Protein AF-Q4D0W4-F1 (afdb_monomer)

Radius of gyration: 35.73 Å; Cα contacts (8 Å, |Δi|>4): 50; chains: 1; bounding box: 60×30×111 Å

Structure (mmCIF, N/CA/C/O backbone):
data_AF-Q4D0W4-F1
#
_entry.id   AF-Q4D0W4-F1
#
loop_
_atom_site.group_PDB
_atom_site.id
_atom_site.type_symbol
_atom_site.label_atom_id
_atom_site.label_alt_id
_atom_site.label_comp_id
_atom_site.label_asym_id
_atom_site.label_entity_id
_atom_site.label_seq_id
_atom_site.pdbx_PDB_ins_code
_atom_site.Cartn_x
_atom_site.Cartn_y
_atom_site.Cartn_z
_atom_site.occupancy
_atom_site.B_iso_or_equiv
_atom_site.auth_seq_id
_atom_site.auth_comp_id
_atom_site.auth_asym_id
_atom_site.auth_atom_id
_atom_site.pdbx_PDB_model_num
ATOM 1 N N . MET A 1 1 ? -5.667 -1.089 -28.365 1.00 41.81 1 MET A N 1
ATOM 2 C CA . MET A 1 1 ? -5.448 -0.729 -29.782 1.00 41.81 1 MET A CA 1
ATOM 3 C C . MET A 1 1 ? -4.032 -0.195 -29.951 1.00 41.81 1 MET A C 1
ATOM 5 O O . MET A 1 1 ? -3.751 0.928 -29.553 1.00 41.81 1 MET A O 1
ATOM 9 N N . LEU A 1 2 ? -3.116 -1.039 -30.428 1.00 43.09 2 LEU A N 1
ATOM 10 C CA . LEU A 1 2 ? -1.704 -0.699 -30.621 1.00 43.09 2 LEU A CA 1
ATOM 11 C C . LEU A 1 2 ? -1.567 0.106 -31.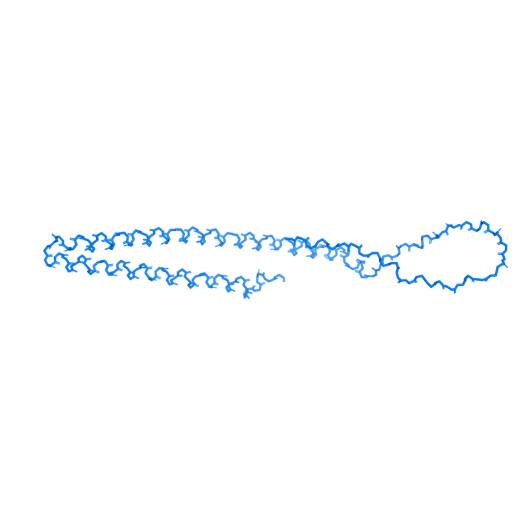921 1.00 43.09 2 LEU A C 1
ATOM 13 O O . LEU A 1 2 ? -1.764 -0.437 -33.005 1.00 43.09 2 LEU A O 1
ATOM 17 N N . ARG A 1 3 ? -1.269 1.407 -31.811 1.00 48.38 3 ARG A N 1
ATOM 18 C CA . ARG A 1 3 ? -0.973 2.281 -32.956 1.00 48.38 3 ARG A CA 1
ATOM 19 C C . ARG A 1 3 ? 0.346 1.840 -33.591 1.00 48.38 3 ARG A C 1
ATOM 21 O O . ARG A 1 3 ? 1.427 2.246 -33.175 1.00 48.38 3 ARG A O 1
ATOM 28 N N . ARG A 1 4 ? 0.230 0.951 -34.574 1.00 52.09 4 ARG A N 1
ATOM 29 C CA . ARG A 1 4 ? 1.300 0.520 -35.468 1.00 52.09 4 ARG A CA 1
ATOM 30 C C . ARG A 1 4 ? 1.628 1.717 -36.361 1.00 52.09 4 ARG A C 1
ATOM 32 O O . ARG A 1 4 ? 0.850 2.054 -37.247 1.00 52.09 4 ARG A O 1
ATOM 39 N N . TRP A 1 5 ? 2.728 2.406 -36.072 1.00 51.31 5 TRP A N 1
ATOM 40 C CA . TRP A 1 5 ? 3.260 3.446 -36.947 1.00 51.31 5 TRP A CA 1
ATOM 41 C C . TRP A 1 5 ? 3.713 2.775 -38.244 1.00 51.31 5 TRP A C 1
ATOM 43 O O . TRP A 1 5 ? 4.787 2.183 -38.318 1.00 51.31 5 TRP A O 1
ATOM 53 N N . LEU A 1 6 ? 2.820 2.793 -39.232 1.00 42.03 6 LEU A N 1
ATOM 54 C CA . LEU A 1 6 ? 3.122 2.509 -40.625 1.00 42.03 6 LEU A CA 1
ATOM 55 C C . LEU A 1 6 ? 4.267 3.430 -41.053 1.00 42.03 6 LEU A C 1
ATOM 57 O O . LEU A 1 6 ? 4.181 4.647 -40.882 1.00 42.03 6 LEU A O 1
ATOM 61 N N . LEU A 1 7 ? 5.337 2.837 -41.586 1.00 40.72 7 LEU A N 1
ATOM 62 C CA . LEU A 1 7 ? 6.363 3.565 -42.321 1.00 40.72 7 LEU A CA 1
ATOM 63 C C . LEU A 1 7 ? 5.666 4.304 -43.468 1.00 40.72 7 LEU A C 1
ATOM 65 O O . LEU A 1 7 ? 5.287 3.683 -44.457 1.00 40.72 7 LEU A O 1
ATOM 69 N N . MET A 1 8 ? 5.477 5.615 -43.333 1.00 40.69 8 MET A N 1
ATOM 70 C CA . MET A 1 8 ? 5.140 6.461 -44.472 1.00 40.69 8 MET A CA 1
ATOM 71 C C . MET A 1 8 ? 6.386 6.578 -45.359 1.00 40.69 8 MET A C 1
ATOM 73 O O . MET A 1 8 ? 7.419 7.060 -44.883 1.00 40.69 8 MET A O 1
ATOM 77 N N . PRO A 1 9 ? 6.324 6.145 -46.629 1.00 43.44 9 PRO A N 1
ATOM 78 C CA . PRO A 1 9 ? 7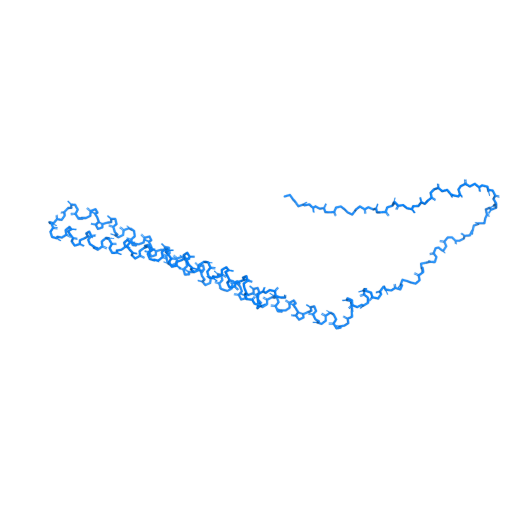.415 6.336 -47.563 1.00 43.44 9 PRO A CA 1
ATOM 79 C C . PRO A 1 9 ? 7.415 7.799 -48.012 1.00 43.44 9 PRO A C 1
ATOM 81 O O . PRO A 1 9 ? 6.541 8.232 -48.761 1.00 43.44 9 PRO A O 1
ATOM 84 N N . LEU A 1 10 ? 8.408 8.565 -47.555 1.00 45.62 10 LEU A N 1
ATOM 85 C CA . LEU A 1 10 ? 8.747 9.882 -48.098 1.00 45.62 10 LEU A CA 1
ATOM 86 C C . LEU A 1 10 ? 9.263 9.717 -49.536 1.00 45.62 10 LEU A C 1
ATOM 88 O O . LEU A 1 10 ? 10.458 9.726 -49.805 1.00 45.62 10 LEU A O 1
ATOM 92 N N . THR A 1 11 ? 8.328 9.548 -50.463 1.00 41.28 11 THR A N 1
ATOM 93 C CA . THR A 1 11 ? 8.507 9.767 -51.901 1.00 41.28 11 THR A CA 1
ATOM 94 C C . THR A 1 11 ? 7.809 11.078 -52.253 1.00 41.28 11 THR A C 1
ATOM 96 O O . THR A 1 11 ? 6.879 11.130 -53.043 1.00 41.28 11 THR A O 1
ATOM 99 N N . ALA A 1 12 ? 8.216 12.161 -51.596 1.00 44.50 12 ALA A N 1
ATOM 100 C CA . ALA A 1 12 ? 7.727 13.505 -51.875 1.00 44.50 12 ALA A CA 1
ATOM 101 C C . ALA A 1 12 ? 8.951 14.393 -52.087 1.00 44.50 12 ALA A C 1
ATOM 103 O O . ALA A 1 12 ? 9.575 14.837 -51.128 1.00 44.50 12 ALA A O 1
ATOM 104 N N . GLY A 1 13 ? 9.345 14.564 -53.348 1.00 37.50 13 GLY A N 1
ATOM 105 C CA . GLY A 1 13 ? 10.469 15.431 -53.699 1.00 37.50 13 GLY A CA 1
ATOM 106 C C . GLY A 1 13 ? 11.269 15.032 -54.935 1.00 37.50 13 GLY A C 1
ATOM 107 O O . GLY A 1 13 ? 12.392 15.501 -55.069 1.00 37.50 13 GLY A O 1
ATOM 108 N N . LEU A 1 14 ? 10.748 14.181 -55.828 1.00 36.72 14 LEU A N 1
ATOM 109 C CA . LEU A 1 14 ? 11.288 14.100 -57.187 1.00 36.72 14 LEU A CA 1
ATOM 110 C C . LEU A 1 14 ? 10.639 15.222 -58.012 1.00 36.72 14 LEU A C 1
ATOM 112 O O . LEU A 1 14 ? 9.439 15.131 -58.280 1.00 36.72 14 LEU A O 1
ATOM 116 N N . PRO A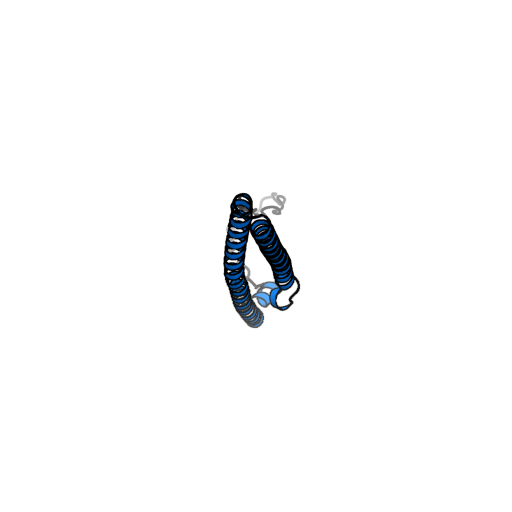 1 15 ? 11.373 16.286 -58.386 1.00 41.69 15 PRO A N 1
ATOM 117 C CA . PRO A 1 15 ? 10.849 17.295 -59.290 1.00 41.69 15 PRO A CA 1
ATOM 118 C C . PRO A 1 15 ? 10.644 16.669 -60.672 1.00 41.69 15 PRO A C 1
ATOM 120 O O . PRO A 1 15 ? 11.587 16.361 -61.401 1.00 41.69 15 PRO A O 1
ATOM 123 N N . ALA A 1 16 ? 9.376 16.476 -61.017 1.00 47.03 16 ALA A N 1
ATOM 124 C CA . ALA A 1 16 ? 8.919 16.217 -62.367 1.00 47.03 16 ALA A CA 1
ATOM 125 C C . ALA A 1 16 ? 9.017 17.513 -63.181 1.00 47.03 16 ALA A C 1
ATOM 127 O O . ALA A 1 16 ? 8.020 18.201 -63.319 1.00 47.03 16 ALA A O 1
ATOM 128 N N . THR A 1 17 ? 10.209 17.856 -63.676 1.00 38.72 17 THR A N 1
ATOM 129 C CA . THR A 1 17 ? 10.410 18.855 -64.749 1.00 38.72 17 THR A CA 1
ATOM 130 C C . THR A 1 17 ? 11.884 18.922 -65.145 1.00 38.72 17 THR A C 1
ATOM 132 O O . THR A 1 17 ? 12.577 19.857 -64.779 1.00 38.72 17 THR A O 1
ATOM 135 N N . LEU A 1 18 ? 12.366 17.923 -65.885 1.00 41.97 18 LEU A N 1
ATOM 136 C CA . LEU A 1 18 ? 13.264 18.102 -67.042 1.00 41.97 18 LEU A CA 1
ATOM 137 C C . LEU A 1 18 ? 12.979 16.956 -68.037 1.00 41.97 18 LEU A C 1
ATOM 139 O O . LEU A 1 18 ? 13.856 16.256 -68.526 1.00 41.97 18 LEU A O 1
ATOM 143 N N . LEU A 1 19 ? 11.685 16.736 -68.284 1.00 36.97 19 LEU A N 1
ATOM 144 C CA . LEU A 1 19 ? 11.164 16.036 -69.452 1.00 36.97 19 LEU A CA 1
ATOM 145 C C . LEU A 1 19 ? 11.105 17.069 -70.582 1.00 36.97 19 LEU A C 1
ATOM 147 O O . LEU A 1 19 ? 10.075 17.704 -70.754 1.00 36.97 19 LEU A O 1
ATOM 151 N N . SER A 1 20 ? 12.202 17.292 -71.306 1.00 34.44 20 SER A N 1
ATOM 152 C CA . SER A 1 20 ? 12.104 17.692 -72.713 1.00 34.44 20 SER A CA 1
ATOM 153 C C . SER A 1 20 ? 13.440 17.568 -73.437 1.00 34.44 20 SER A C 1
ATOM 155 O O . SER A 1 20 ? 14.455 18.099 -72.998 1.00 34.44 20 SER A O 1
ATOM 157 N N . SER A 1 21 ? 13.344 16.945 -74.610 1.00 37.50 21 SER A N 1
ATOM 158 C CA . SER A 1 21 ? 14.231 17.086 -75.765 1.00 37.50 21 SER A CA 1
ATOM 159 C C . SER A 1 21 ? 15.487 16.208 -75.810 1.00 37.50 21 SER A C 1
ATOM 161 O O . SER A 1 21 ? 16.593 16.608 -75.477 1.00 37.50 21 SER A O 1
ATOM 163 N N . SER A 1 22 ? 15.259 15.013 -76.367 1.00 40.16 22 SER A N 1
ATOM 164 C CA . SER A 1 22 ? 15.957 14.501 -77.555 1.00 40.16 22 SER A CA 1
ATOM 165 C C . SER A 1 22 ? 17.483 14.609 -77.565 1.00 40.16 22 SER A C 1
ATOM 167 O O . SER A 1 22 ? 18.056 15.557 -78.095 1.00 40.16 22 SER A O 1
ATOM 169 N N . GLY A 1 23 ? 18.141 13.550 -77.107 1.00 39.41 23 GLY A N 1
ATOM 170 C CA . GLY A 1 23 ? 19.566 13.352 -77.327 1.00 39.41 23 GLY A CA 1
ATOM 171 C C . GLY A 1 23 ? 19.963 11.937 -76.950 1.00 39.41 23 GLY A C 1
ATOM 172 O O . GLY A 1 23 ? 20.058 11.630 -75.772 1.00 39.41 23 GLY A O 1
ATOM 173 N N . SER A 1 24 ? 20.104 11.096 -77.975 1.00 38.50 24 SER A N 1
ATOM 174 C CA . SER A 1 24 ? 20.896 9.860 -78.020 1.00 38.50 24 SER A CA 1
ATOM 175 C C . SER A 1 24 ? 20.861 8.917 -76.805 1.00 38.50 24 SER A C 1
ATOM 177 O O . SER A 1 24 ? 21.421 9.145 -75.737 1.00 38.50 24 SER A O 1
ATOM 179 N N . ILE A 1 25 ? 20.292 7.742 -77.075 1.00 39.91 25 ILE A N 1
ATOM 180 C CA . ILE A 1 25 ? 20.365 6.502 -76.303 1.00 39.91 25 ILE A CA 1
ATOM 181 C C . ILE A 1 25 ? 21.841 6.128 -76.088 1.00 39.91 25 ILE A C 1
ATOM 183 O O . ILE A 1 25 ? 22.418 5.341 -76.833 1.00 39.91 25 ILE A O 1
ATOM 187 N N . SER A 1 26 ? 22.474 6.682 -75.061 1.00 43.44 26 SER A N 1
ATOM 188 C CA . SER A 1 26 ? 23.638 6.051 -74.463 1.00 43.44 26 SER A CA 1
ATOM 189 C C . SER A 1 26 ? 23.106 5.133 -73.380 1.00 43.44 26 SER A C 1
ATOM 191 O O . SER A 1 26 ? 22.499 5.586 -72.408 1.00 43.44 26 SER A O 1
ATOM 193 N N . ARG A 1 27 ? 23.319 3.826 -73.556 1.00 44.09 27 ARG A N 1
ATOM 194 C CA . ARG A 1 27 ? 23.268 2.811 -72.495 1.00 44.09 27 ARG A CA 1
ATOM 195 C C . ARG A 1 27 ? 24.370 3.118 -71.471 1.00 44.09 27 ARG A C 1
ATOM 197 O O . ARG A 1 27 ? 25.291 2.332 -71.265 1.00 44.09 27 ARG A O 1
ATOM 204 N N . GLY A 1 28 ? 24.291 4.292 -70.853 1.00 45.03 28 GLY A N 1
ATOM 205 C CA . GLY A 1 28 ? 25.087 4.701 -69.721 1.00 45.03 28 GLY A CA 1
ATOM 206 C C . GLY A 1 28 ? 24.632 3.850 -68.560 1.00 45.03 28 GLY A C 1
ATOM 207 O O . GLY A 1 28 ? 23.638 4.155 -67.912 1.00 45.03 28 GLY A O 1
ATOM 208 N N . SER A 1 29 ? 25.318 2.721 -68.409 1.00 50.28 29 SER A N 1
ATOM 209 C CA . SER A 1 29 ? 25.430 1.921 -67.204 1.00 50.28 29 SER A CA 1
ATOM 210 C C . SER A 1 29 ? 24.924 2.692 -65.984 1.00 50.28 29 S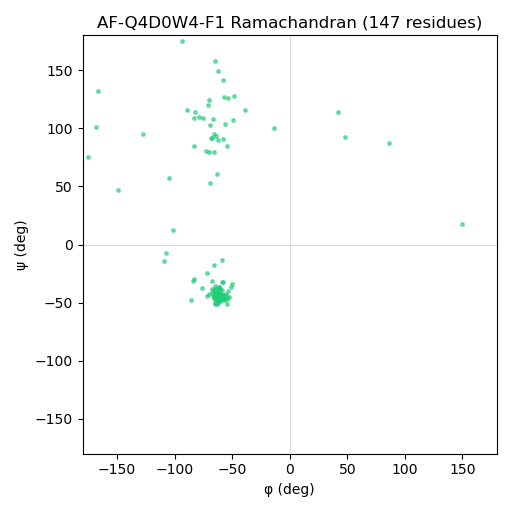ER A C 1
ATOM 212 O O . SER A 1 29 ? 25.623 3.548 -65.441 1.00 50.28 29 SER A O 1
ATOM 214 N N . CYS A 1 30 ? 23.691 2.401 -65.559 1.00 46.19 30 CYS A N 1
ATOM 215 C CA . CYS A 1 30 ? 23.149 2.835 -64.277 1.00 46.19 30 CYS A CA 1
ATOM 216 C C . CYS A 1 30 ? 23.875 2.086 -63.149 1.00 46.19 30 CYS A C 1
ATOM 218 O O . CYS A 1 30 ? 23.245 1.501 -62.271 1.00 46.19 30 CYS A O 1
ATOM 220 N N . VAL A 1 31 ? 25.209 2.119 -63.131 1.00 52.34 31 VAL A N 1
ATOM 221 C CA . VAL A 1 31 ? 25.971 2.026 -61.896 1.00 52.34 31 VAL A CA 1
ATOM 222 C C . VAL A 1 31 ? 25.692 3.350 -61.214 1.00 52.34 31 VAL A C 1
ATOM 224 O O . VAL A 1 31 ? 26.445 4.315 -61.294 1.00 52.34 31 VAL A O 1
ATOM 227 N N . ARG A 1 32 ? 24.516 3.418 -60.585 1.00 53.41 32 ARG A N 1
ATOM 228 C CA . ARG A 1 32 ? 24.260 4.346 -59.502 1.00 53.41 32 ARG A CA 1
ATOM 229 C C . ARG A 1 32 ? 25.333 3.982 -58.489 1.00 53.41 32 ARG A C 1
ATOM 231 O O . ARG A 1 32 ? 25.151 3.032 -57.733 1.00 53.41 32 ARG A O 1
ATOM 238 N N . CYS A 1 33 ? 26.490 4.640 -58.593 1.00 57.12 33 CYS A N 1
ATOM 239 C CA . CYS A 1 33 ? 27.573 4.524 -57.642 1.00 57.12 33 CYS A CA 1
ATOM 240 C C . CYS A 1 33 ? 26.899 4.712 -56.297 1.00 57.12 33 CYS A C 1
ATOM 242 O O . CYS A 1 33 ? 26.397 5.795 -55.990 1.00 57.12 33 CYS A O 1
ATOM 244 N N . VAL A 1 34 ? 26.779 3.616 -55.553 1.00 57.28 34 VAL A N 1
ATOM 245 C CA . VAL A 1 34 ? 26.433 3.661 -54.148 1.00 57.28 34 VAL A CA 1
ATOM 246 C C . VAL A 1 34 ? 27.607 4.421 -53.560 1.00 57.28 34 VAL A C 1
ATOM 248 O O . VAL A 1 34 ? 28.657 3.837 -53.306 1.00 57.28 34 VAL A O 1
ATOM 251 N N . GLY A 1 35 ? 27.487 5.752 -53.515 1.00 65.19 35 GLY A N 1
ATOM 252 C CA . GLY A 1 35 ? 28.495 6.616 -52.929 1.00 65.19 35 GLY A CA 1
ATOM 253 C C . GLY A 1 35 ? 28.813 6.007 -51.581 1.00 65.19 35 GLY A C 1
ATOM 254 O O . GLY A 1 35 ? 27.880 5.640 -50.860 1.00 65.19 35 GLY A O 1
ATOM 255 N N . SER A 1 36 ? 30.102 5.781 -51.320 1.00 72.12 36 SER A N 1
ATOM 256 C CA . SER A 1 36 ? 30.573 5.124 -50.104 1.00 72.12 36 SER A CA 1
ATOM 257 C C . SER A 1 36 ? 29.727 5.613 -48.937 1.00 72.12 36 SER A C 1
ATOM 259 O O . SER A 1 36 ? 29.694 6.820 -48.683 1.00 72.12 36 SER A O 1
ATOM 261 N N . TRP A 1 37 ? 28.972 4.714 -48.304 1.00 72.75 37 TRP A N 1
ATOM 262 C CA . TRP A 1 37 ? 28.101 5.083 -47.199 1.00 72.75 37 TRP A CA 1
ATOM 263 C C . TRP A 1 37 ? 28.997 5.585 -46.065 1.00 72.75 37 TRP A C 1
ATOM 265 O O . TRP A 1 37 ? 29.560 4.804 -45.304 1.00 72.75 37 TRP A O 1
ATOM 275 N N . GLN A 1 38 ? 29.215 6.897 -46.002 1.00 74.00 38 GLN A N 1
ATOM 276 C CA . GLN A 1 38 ? 29.942 7.518 -44.912 1.00 74.00 38 GLN A CA 1
ATOM 277 C C . GLN A 1 38 ? 28.957 7.709 -43.771 1.00 74.00 38 GLN A C 1
ATOM 279 O O . GLN A 1 38 ? 27.979 8.455 -43.867 1.00 74.00 38 GLN A O 1
ATOM 284 N N . GLN A 1 39 ? 29.206 6.990 -42.684 1.00 76.25 39 GLN A N 1
ATOM 285 C CA . GLN A 1 39 ? 28.408 7.094 -41.479 1.00 76.25 39 GLN A CA 1
ATOM 286 C C . GLN A 1 39 ? 28.409 8.547 -40.985 1.00 76.25 39 GLN A C 1
ATOM 288 O O . GLN A 1 39 ? 29.459 9.148 -40.763 1.00 76.25 39 GLN A O 1
ATOM 293 N N . SER A 1 40 ? 27.221 9.115 -40.773 1.00 79.50 40 SER A N 1
ATOM 294 C CA . SER A 1 40 ? 27.092 10.472 -40.234 1.00 79.50 40 SER A CA 1
ATOM 295 C C . SER A 1 40 ? 27.787 10.576 -38.870 1.00 79.50 40 SER A C 1
ATOM 297 O O . SER A 1 40 ? 27.648 9.678 -38.034 1.00 79.50 40 SER A O 1
ATOM 299 N N . ALA A 1 41 ? 28.454 11.700 -38.581 1.00 81.00 41 ALA A N 1
ATOM 300 C CA . ALA A 1 41 ? 29.118 11.945 -37.293 1.00 81.00 41 ALA A CA 1
ATOM 301 C C . ALA A 1 41 ? 28.201 11.683 -36.077 1.00 81.00 41 ALA A C 1
ATOM 303 O O . ALA A 1 41 ? 28.640 11.169 -35.047 1.00 81.00 41 ALA A O 1
ATOM 304 N N . LYS A 1 42 ? 26.893 11.958 -36.206 1.00 79.69 42 LYS A N 1
ATOM 305 C CA . LYS A 1 42 ? 25.888 11.673 -35.167 1.00 79.69 42 LYS A CA 1
ATOM 306 C C . LYS A 1 42 ? 25.704 10.172 -34.918 1.00 79.69 42 LYS A C 1
ATOM 308 O O . LYS A 1 42 ? 25.521 9.762 -33.773 1.00 79.69 42 LYS A O 1
ATOM 313 N N . GLN A 1 43 ? 25.728 9.358 -35.973 1.00 80.25 43 GLN A N 1
ATOM 314 C CA . GLN A 1 43 ? 25.674 7.900 -35.859 1.00 80.25 43 GLN A CA 1
ATOM 315 C C . GLN A 1 43 ? 26.997 7.367 -35.303 1.00 80.25 43 GLN A C 1
ATOM 317 O O . GLN A 1 43 ? 26.959 6.575 -34.367 1.00 80.25 43 GLN A O 1
ATOM 322 N N . SER A 1 44 ? 28.136 7.866 -35.794 1.00 79.69 44 SER A N 1
ATOM 323 C CA . SER A 1 44 ? 29.464 7.490 -35.291 1.00 79.69 44 SER A CA 1
ATOM 324 C C . SER A 1 44 ? 29.577 7.699 -33.774 1.00 79.69 44 SER A C 1
ATOM 326 O O . SER A 1 44 ? 29.959 6.781 -33.055 1.00 79.69 44 SER A O 1
ATOM 328 N N . ARG A 1 45 ? 29.104 8.839 -33.243 1.00 81.25 45 ARG A N 1
ATOM 329 C CA . ARG A 1 45 ? 29.071 9.084 -31.788 1.00 81.25 45 ARG A CA 1
ATOM 330 C C . ARG A 1 45 ? 28.153 8.135 -31.015 1.00 81.25 45 ARG A C 1
ATOM 332 O O . ARG A 1 45 ? 28.516 7.709 -29.929 1.00 81.25 45 ARG A O 1
ATOM 339 N N . ARG A 1 46 ? 26.968 7.794 -31.536 1.00 78.44 46 ARG A N 1
ATOM 340 C CA . ARG A 1 46 ? 26.028 6.872 -30.857 1.00 78.44 46 ARG A CA 1
ATOM 341 C C . ARG A 1 46 ? 26.548 5.439 -30.785 1.00 78.44 46 ARG A C 1
ATOM 343 O O . ARG A 1 46 ? 26.213 4.724 -29.847 1.00 78.44 46 ARG A O 1
ATOM 350 N N . PHE A 1 47 ? 27.333 5.041 -31.780 1.00 79.69 47 PHE A N 1
ATOM 351 C CA . PHE A 1 47 ? 27.966 3.728 -31.861 1.00 79.69 47 PHE A CA 1
ATOM 352 C C . PHE A 1 47 ? 29.441 3.764 -31.461 1.00 79.69 47 PHE A C 1
ATOM 354 O O . PHE A 1 47 ? 30.151 2.780 -31.662 1.00 79.69 47 PHE A O 1
ATOM 361 N N . SER A 1 48 ? 29.906 4.867 -30.865 1.00 86.38 48 SER A N 1
ATOM 362 C CA . SER A 1 48 ? 31.246 4.905 -30.303 1.00 86.38 48 SER A CA 1
ATOM 363 C C . SER A 1 48 ? 31.340 3.876 -29.177 1.00 86.38 48 SER A C 1
ATOM 365 O O . SER A 1 48 ? 30.362 3.569 -28.483 1.00 86.38 48 SER A O 1
ATOM 367 N N . LYS A 1 49 ? 32.541 3.329 -28.981 1.00 89.06 49 LYS A N 1
ATOM 368 C CA . LYS A 1 49 ? 32.814 2.377 -27.897 1.00 89.06 49 LYS A CA 1
ATOM 369 C C . LYS A 1 49 ? 32.400 2.953 -26.537 1.00 89.06 49 LYS A C 1
ATOM 371 O O . LYS A 1 49 ? 31.809 2.245 -25.727 1.00 89.06 49 LYS A O 1
ATOM 376 N N . GLU A 1 50 ? 32.649 4.241 -26.319 1.00 90.38 50 GLU A N 1
ATOM 377 C CA . GLU A 1 50 ? 32.280 4.965 -25.099 1.00 90.38 50 GLU A CA 1
ATOM 378 C C . GLU A 1 50 ? 30.763 5.022 -24.895 1.00 90.38 50 GLU A C 1
ATOM 380 O O . GLU A 1 50 ? 30.276 4.600 -23.845 1.00 90.38 50 GLU A O 1
ATOM 385 N N . ALA A 1 51 ? 30.006 5.441 -25.916 1.00 89.31 51 ALA A N 1
ATOM 386 C CA . ALA A 1 51 ? 28.547 5.513 -25.849 1.00 89.31 51 ALA A CA 1
ATOM 387 C C . ALA A 1 51 ? 27.916 4.132 -25.611 1.00 89.31 51 ALA A C 1
ATOM 389 O O . ALA A 1 51 ? 26.942 4.001 -24.863 1.00 89.31 51 ALA A O 1
ATOM 390 N N . MET A 1 52 ? 28.494 3.077 -26.197 1.00 90.69 52 MET A N 1
ATOM 391 C CA . MET A 1 52 ? 28.055 1.702 -25.964 1.00 90.69 52 MET A CA 1
ATOM 392 C C . MET A 1 52 ? 28.317 1.254 -24.521 1.00 90.69 52 MET A C 1
ATOM 394 O O . MET A 1 52 ? 27.439 0.653 -23.898 1.00 90.69 52 MET A O 1
ATOM 398 N N . MET A 1 53 ? 29.495 1.555 -23.966 1.00 92.75 53 MET A N 1
ATOM 399 C CA . MET A 1 53 ? 29.826 1.222 -22.577 1.00 92.75 53 MET A CA 1
ATOM 400 C C . MET A 1 53 ? 28.943 1.982 -21.585 1.00 92.75 53 MET A C 1
ATOM 402 O O . MET A 1 53 ? 28.453 1.387 -20.625 1.00 92.75 53 MET A O 1
ATOM 406 N N . GLU A 1 54 ? 28.670 3.262 -21.834 1.00 91.25 54 GLU A N 1
ATOM 407 C CA . GLU A 1 54 ? 27.725 4.051 -21.042 1.00 91.25 54 GLU A CA 1
ATOM 408 C C . GLU A 1 54 ? 26.297 3.488 -21.135 1.00 91.25 54 GLU A C 1
ATOM 410 O O . GLU A 1 54 ? 25.604 3.353 -20.126 1.00 91.25 54 GLU A O 1
ATOM 415 N N . GLY A 1 55 ? 25.857 3.086 -22.333 1.00 90.62 55 GLY A N 1
ATOM 416 C CA . GLY A 1 55 ? 24.578 2.405 -22.539 1.00 90.62 55 GLY A CA 1
ATOM 417 C C . GLY A 1 55 ? 24.459 1.108 -21.732 1.00 90.62 55 GLY A C 1
ATOM 418 O O . GLY A 1 55 ? 23.453 0.897 -21.055 1.00 90.62 55 GLY A O 1
ATOM 419 N N . ARG A 1 56 ? 25.504 0.269 -21.734 1.00 92.31 56 ARG A N 1
ATOM 420 C CA . ARG A 1 56 ? 25.550 -0.971 -20.939 1.00 92.31 56 ARG A CA 1
ATOM 421 C C . ARG A 1 56 ? 25.480 -0.692 -19.438 1.00 92.31 56 ARG A C 1
ATOM 423 O O . ARG A 1 56 ? 24.705 -1.351 -18.748 1.00 92.31 56 ARG A O 1
ATOM 430 N N . LYS A 1 57 ? 26.236 0.299 -18.948 1.00 92.06 57 LYS A N 1
ATOM 431 C CA . LYS A 1 57 ? 26.207 0.726 -17.537 1.00 92.06 57 LYS A CA 1
ATOM 432 C C . LYS A 1 57 ? 24.811 1.192 -17.123 1.00 92.06 57 LYS A C 1
ATOM 434 O O . LYS A 1 57 ? 24.285 0.705 -16.128 1.00 92.06 57 LYS A O 1
ATOM 439 N N . ARG A 1 58 ? 24.174 2.059 -17.921 1.00 89.94 58 ARG A N 1
ATOM 440 C CA . ARG A 1 58 ? 22.797 2.522 -17.671 1.00 89.94 58 ARG A CA 1
ATOM 441 C C . ARG A 1 58 ? 21.798 1.373 -17.649 1.00 89.94 58 ARG A C 1
ATOM 443 O O . ARG A 1 58 ? 20.969 1.310 -16.752 1.00 89.94 58 ARG A O 1
ATOM 450 N N . HIS A 1 59 ? 21.889 0.450 -18.600 1.00 91.88 59 HIS A N 1
ATOM 451 C CA . HIS A 1 59 ? 21.003 -0.709 -18.649 1.00 91.88 59 HIS A CA 1
ATOM 452 C C . HIS A 1 59 ? 21.177 -1.635 -17.433 1.00 91.88 59 HIS A C 1
ATOM 454 O O . HIS A 1 59 ? 20.187 -2.106 -16.878 1.00 91.88 59 HIS A O 1
ATOM 460 N N . HIS A 1 60 ? 22.416 -1.882 -16.996 1.00 94.06 60 HIS A N 1
ATOM 461 C CA . HIS A 1 60 ? 22.675 -2.665 -15.786 1.00 94.06 60 HIS A CA 1
ATOM 462 C C . HIS A 1 60 ? 22.074 -1.990 -14.549 1.00 94.06 60 HIS A C 1
ATOM 464 O O . HIS A 1 60 ? 21.283 -2.607 -13.842 1.00 94.06 60 HIS A O 1
ATOM 470 N N . TRP A 1 61 ? 22.333 -0.695 -14.380 1.00 91.38 61 TRP A N 1
ATOM 471 C CA . TRP A 1 61 ? 21.758 0.101 -13.301 1.00 91.38 61 TRP A CA 1
ATOM 472 C C . TRP A 1 61 ? 20.218 0.099 -13.326 1.00 91.38 61 TRP A C 1
ATOM 474 O O . TRP A 1 61 ? 19.573 -0.112 -12.304 1.00 91.38 61 TRP A O 1
ATOM 484 N N . GLN A 1 62 ? 19.594 0.244 -14.501 1.00 90.88 62 GLN A N 1
ATOM 485 C CA . GLN A 1 62 ? 18.134 0.168 -14.645 1.00 90.88 62 GLN A CA 1
ATOM 486 C C . GLN A 1 62 ? 17.577 -1.196 -14.220 1.00 90.88 62 GLN A C 1
ATOM 488 O O . GLN A 1 62 ? 16.511 -1.249 -13.604 1.00 90.88 62 GLN A O 1
ATOM 493 N N . LYS A 1 63 ? 18.285 -2.295 -14.517 1.00 94.00 63 LYS A N 1
ATOM 494 C CA . LYS A 1 63 ? 17.902 -3.639 -14.061 1.00 94.00 63 LYS A CA 1
ATOM 495 C C . LYS A 1 63 ? 17.967 -3.763 -12.541 1.00 94.00 63 LYS A C 1
ATOM 497 O O . LYS A 1 63 ? 17.017 -4.264 -11.946 1.00 94.00 63 LYS A O 1
ATOM 502 N N . GLU A 1 64 ? 19.039 -3.283 -11.917 1.00 92.56 64 GLU A N 1
ATOM 503 C CA . GLU A 1 64 ? 19.187 -3.293 -10.455 1.00 92.56 64 GLU A CA 1
ATOM 504 C C . GLU A 1 64 ? 18.081 -2.478 -9.777 1.00 92.56 64 GLU A C 1
ATOM 506 O O . GLU A 1 64 ? 17.410 -2.947 -8.858 1.00 92.56 64 GLU A O 1
ATOM 511 N N . VAL A 1 65 ? 17.820 -1.274 -10.286 1.00 91.06 65 VAL A N 1
ATOM 512 C CA . VAL A 1 65 ? 16.750 -0.402 -9.796 1.00 91.06 65 VAL A CA 1
ATOM 513 C C . VAL A 1 65 ? 15.376 -1.055 -9.978 1.00 91.06 65 VAL A C 1
ATOM 515 O O . VAL A 1 65 ? 14.542 -1.000 -9.072 1.00 91.06 65 VAL A O 1
ATOM 518 N N . ALA A 1 66 ? 15.118 -1.713 -11.111 1.00 91.12 66 ALA A N 1
ATOM 519 C CA . ALA A 1 66 ? 13.870 -2.439 -11.334 1.00 91.12 66 ALA A CA 1
ATOM 520 C C . ALA A 1 66 ? 13.691 -3.598 -10.340 1.00 91.12 66 ALA A C 1
ATOM 522 O O . ALA A 1 66 ? 12.608 -3.735 -9.767 1.00 91.12 66 ALA A O 1
ATOM 523 N N . ALA A 1 67 ? 14.750 -4.369 -10.075 1.00 93.94 67 ALA A N 1
ATOM 524 C CA . ALA A 1 67 ? 14.739 -5.446 -9.088 1.00 93.94 67 ALA A CA 1
ATOM 525 C C . ALA A 1 67 ? 14.462 -4.916 -7.670 1.00 93.94 67 ALA A C 1
ATOM 527 O O . ALA A 1 67 ? 13.585 -5.429 -6.975 1.00 93.94 67 ALA A O 1
ATOM 528 N N . LEU A 1 68 ? 15.112 -3.817 -7.269 1.00 92.44 68 LEU A N 1
ATOM 529 C CA . LEU A 1 68 ? 14.845 -3.159 -5.984 1.00 92.44 68 LEU A CA 1
ATOM 530 C C . LEU A 1 68 ? 13.393 -2.679 -5.878 1.00 92.44 68 LEU A C 1
ATOM 532 O O . LEU A 1 68 ? 12.750 -2.824 -4.838 1.00 92.44 68 LEU A O 1
ATOM 536 N N . ARG A 1 69 ? 12.848 -2.108 -6.957 1.00 91.25 69 ARG A N 1
ATOM 537 C CA . ARG A 1 69 ? 11.449 -1.666 -6.996 1.00 91.25 69 ARG A CA 1
ATOM 538 C C . ARG A 1 69 ? 10.485 -2.839 -6.853 1.00 91.25 69 ARG A C 1
ATOM 540 O O . ARG A 1 69 ? 9.467 -2.697 -6.175 1.00 91.25 69 ARG A O 1
ATOM 547 N N . GLN A 1 70 ? 10.783 -3.960 -7.504 1.00 93.50 70 GLN A N 1
ATOM 548 C CA . GLN A 1 70 ? 9.996 -5.181 -7.402 1.00 93.50 70 GLN A CA 1
ATOM 549 C C . GLN A 1 70 ? 10.006 -5.715 -5.966 1.00 93.50 70 GLN A C 1
ATOM 551 O O . GLN A 1 70 ? 8.930 -5.870 -5.394 1.00 93.50 70 GLN A O 1
ATOM 556 N N . HIS A 1 71 ? 11.181 -5.857 -5.351 1.00 95.12 71 HIS A N 1
ATOM 557 C CA . HIS A 1 71 ? 11.323 -6.313 -3.965 1.00 95.12 71 HIS A CA 1
ATOM 558 C C . HIS A 1 71 ? 10.505 -5.461 -2.981 1.00 95.12 71 HIS A C 1
ATOM 560 O O . HIS A 1 71 ? 9.655 -5.972 -2.255 1.00 95.12 71 HIS A O 1
ATOM 566 N N . ILE A 1 72 ? 10.655 -4.130 -3.034 1.00 92.06 72 ILE A N 1
ATOM 567 C CA . ILE A 1 72 ? 9.890 -3.194 -2.184 1.00 92.06 72 ILE A CA 1
ATOM 568 C C . ILE A 1 72 ? 8.370 -3.345 -2.391 1.00 92.06 72 ILE A C 1
ATOM 570 O O . ILE A 1 72 ? 7.564 -3.101 -1.483 1.00 92.06 72 ILE A O 1
ATOM 574 N N . ASN A 1 73 ? 7.935 -3.690 -3.605 1.00 92.12 73 ASN A N 1
ATOM 575 C CA . ASN A 1 73 ? 6.522 -3.912 -3.895 1.00 92.12 73 ASN A CA 1
ATOM 576 C C . ASN A 1 73 ? 6.014 -5.254 -3.367 1.00 92.12 73 ASN A C 1
ATOM 578 O O . ASN A 1 73 ? 4.884 -5.299 -2.878 1.00 92.12 73 ASN A O 1
ATOM 582 N N . GLU A 1 74 ? 6.824 -6.305 -3.439 1.00 94.94 74 GLU A N 1
ATOM 583 C CA . GLU A 1 74 ? 6.509 -7.630 -2.904 1.00 94.94 74 GLU A CA 1
ATOM 584 C C . GLU A 1 74 ? 6.383 -7.591 -1.378 1.00 94.94 74 GLU A C 1
ATOM 586 O O . GLU A 1 74 ? 5.338 -7.972 -0.845 1.00 94.94 74 GLU A O 1
ATOM 591 N N . GLU A 1 75 ? 7.367 -7.015 -0.681 1.00 93.19 75 GLU A N 1
ATOM 592 C CA . GLU A 1 75 ? 7.349 -6.852 0.779 1.00 93.19 75 GLU A CA 1
ATOM 593 C C . GLU A 1 75 ? 6.109 -6.091 1.253 1.00 93.19 75 GLU A C 1
ATOM 595 O O . GLU A 1 75 ? 5.384 -6.527 2.152 1.00 93.19 75 GLU A O 1
ATOM 600 N N . HIS A 1 76 ? 5.797 -4.966 0.607 1.00 90.69 76 HIS A N 1
ATOM 601 C CA . HIS A 1 76 ? 4.576 -4.240 0.928 1.00 90.69 76 HIS A CA 1
ATOM 602 C C . HIS A 1 76 ? 3.325 -5.058 0.593 1.00 90.69 76 HIS A C 1
ATOM 604 O O . HIS A 1 76 ? 2.328 -4.972 1.309 1.00 90.69 76 HIS A O 1
ATOM 610 N N . GLY A 1 77 ? 3.319 -5.810 -0.509 1.00 92.56 77 GLY A N 1
ATOM 611 C CA . GLY A 1 77 ? 2.208 -6.690 -0.868 1.00 92.56 77 GLY A CA 1
ATOM 612 C C . GLY A 1 77 ? 1.889 -7.679 0.256 1.00 92.56 77 GLY A C 1
ATOM 613 O O . GLY A 1 77 ? 0.720 -7.844 0.616 1.00 92.56 77 GLY A O 1
ATOM 614 N N . LEU A 1 78 ? 2.921 -8.258 0.872 1.00 94.56 78 LEU A N 1
ATOM 615 C CA . LEU A 1 78 ? 2.793 -9.134 2.038 1.00 94.56 78 LEU A CA 1
ATOM 616 C C . LEU A 1 78 ? 2.246 -8.385 3.260 1.00 94.56 78 LEU A C 1
ATOM 618 O O . LEU A 1 78 ? 1.234 -8.801 3.830 1.00 94.56 78 LEU A O 1
ATOM 622 N N . GLN A 1 79 ? 2.835 -7.240 3.613 1.00 91.75 79 GLN A N 1
ATOM 623 C CA . GLN A 1 79 ? 2.370 -6.416 4.738 1.00 91.75 79 GLN A CA 1
ATOM 624 C C . GLN A 1 79 ? 0.912 -5.967 4.564 1.00 91.75 79 GLN A C 1
ATOM 626 O O . GLN A 1 79 ? 0.131 -5.952 5.515 1.00 91.75 79 GLN A O 1
ATOM 631 N N . GLN A 1 80 ? 0.512 -5.626 3.338 1.00 92.12 80 GLN A N 1
ATOM 632 C CA . GLN A 1 80 ? -0.856 -5.243 3.008 1.00 92.12 80 GLN A CA 1
ATOM 633 C C . GLN A 1 80 ? -1.835 -6.401 3.224 1.00 92.12 80 GLN A C 1
ATOM 635 O O . GLN A 1 80 ? -2.916 -6.175 3.769 1.00 92.12 80 GLN A O 1
ATOM 640 N N . ARG A 1 81 ? -1.471 -7.627 2.828 1.00 93.75 81 ARG A N 1
ATOM 641 C CA . ARG A 1 81 ? -2.299 -8.822 3.059 1.00 93.75 81 ARG A CA 1
ATOM 642 C C . ARG A 1 81 ? -2.442 -9.119 4.549 1.00 93.75 81 ARG A C 1
ATOM 644 O O . ARG A 1 81 ? -3.564 -9.285 5.016 1.00 93.75 81 ARG A O 1
ATOM 651 N N . GLN A 1 82 ? -1.340 -9.101 5.299 1.00 94.00 82 GLN A N 1
ATOM 652 C CA . GLN A 1 82 ? -1.350 -9.313 6.752 1.00 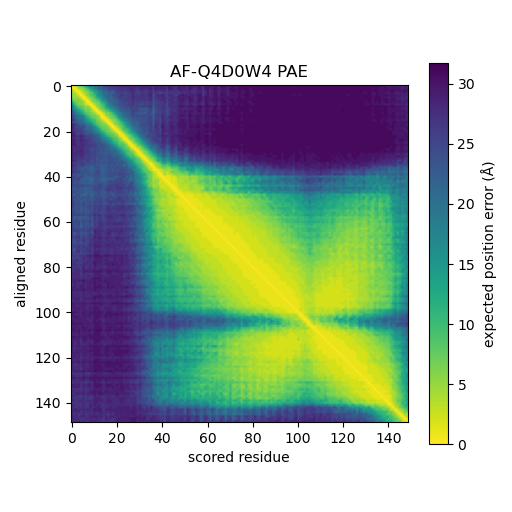94.00 82 GLN A CA 1
ATOM 653 C C . GLN A 1 82 ? -2.227 -8.275 7.468 1.00 94.00 82 GLN A C 1
ATOM 655 O O . GLN A 1 82 ? -3.087 -8.630 8.272 1.00 94.00 82 GLN A O 1
ATOM 660 N N . ARG A 1 83 ? -2.085 -6.988 7.122 1.00 92.56 83 ARG A N 1
ATOM 661 C CA . ARG A 1 83 ? -2.925 -5.917 7.683 1.00 92.56 83 ARG A CA 1
ATOM 662 C C . ARG A 1 83 ? -4.393 -6.065 7.286 1.00 92.56 83 ARG A C 1
ATOM 664 O O . ARG A 1 83 ? -5.262 -5.830 8.117 1.00 92.56 83 ARG A O 1
ATOM 671 N N . ALA A 1 84 ? -4.695 -6.467 6.051 1.00 91.94 84 ALA A N 1
ATOM 672 C CA . ALA A 1 84 ? -6.072 -6.714 5.622 1.00 91.94 84 ALA A CA 1
ATOM 673 C C . ALA A 1 84 ? -6.720 -7.873 6.400 1.00 91.94 84 ALA A C 1
ATOM 675 O O . ALA A 1 84 ? -7.858 -7.741 6.848 1.00 91.94 84 ALA A O 1
ATOM 676 N N . GLN A 1 85 ? -5.983 -8.964 6.624 1.00 94.94 85 GLN A N 1
ATOM 677 C CA . GLN A 1 85 ? -6.437 -10.085 7.451 1.00 94.94 85 GLN A CA 1
ATOM 678 C C . GLN A 1 85 ? -6.654 -9.667 8.908 1.00 94.94 85 GLN A C 1
ATOM 680 O O . GLN A 1 85 ? -7.679 -10.011 9.492 1.00 94.94 85 GLN A O 1
ATOM 685 N N . LEU A 1 86 ? -5.729 -8.893 9.487 1.00 93.75 86 LEU A N 1
ATOM 686 C CA . LEU A 1 86 ? -5.881 -8.351 10.837 1.00 93.75 86 LEU A CA 1
ATOM 687 C C . LEU A 1 86 ? -7.152 -7.503 10.951 1.00 93.75 86 LEU A C 1
ATOM 689 O O . LEU A 1 86 ? -7.946 -7.723 11.858 1.00 93.75 86 LEU A O 1
ATOM 693 N N . ARG A 1 87 ? -7.392 -6.599 9.994 1.00 94.12 87 ARG A N 1
ATOM 694 C CA . ARG A 1 87 ? -8.612 -5.778 9.957 1.00 94.12 87 ARG A CA 1
ATOM 695 C C . ARG A 1 87 ? -9.872 -6.635 9.920 1.00 94.12 87 ARG A C 1
ATOM 697 O O . ARG A 1 87 ? -10.766 -6.418 10.723 1.00 94.12 87 ARG A O 1
ATOM 704 N N . GLN A 1 88 ? -9.910 -7.646 9.054 1.00 94.75 88 GLN A N 1
ATOM 705 C CA . GLN A 1 88 ? -11.051 -8.555 8.968 1.00 94.75 88 GLN A CA 1
ATOM 706 C C . GLN A 1 88 ? -11.290 -9.314 10.283 1.00 94.75 88 GLN A C 1
ATOM 708 O O . GLN A 1 88 ? -12.438 -9.529 10.667 1.00 94.75 88 GLN A O 1
ATOM 713 N N . ARG A 1 89 ? -10.223 -9.717 10.985 1.00 95.69 89 ARG A N 1
ATOM 714 C CA . ARG A 1 89 ? -10.326 -10.351 12.309 1.00 95.69 89 ARG A CA 1
ATOM 715 C C . ARG A 1 89 ? -10.866 -9.377 13.354 1.00 95.69 89 ARG A C 1
ATOM 717 O O . ARG A 1 89 ? -11.779 -9.752 14.080 1.00 95.69 89 ARG A O 1
ATOM 724 N N . CYS A 1 90 ? -10.357 -8.144 13.394 1.00 95.56 90 CYS A N 1
ATOM 725 C CA . CYS A 1 90 ? -10.859 -7.094 14.282 1.00 95.56 90 CYS A CA 1
ATOM 726 C C . CYS A 1 90 ? -12.342 -6.802 14.028 1.00 95.56 90 CYS A C 1
ATOM 728 O O . CYS A 1 90 ? -13.109 -6.754 14.982 1.00 95.56 90 CYS A O 1
ATOM 730 N N . ASP A 1 91 ? -12.758 -6.689 12.764 1.00 96.06 91 ASP A N 1
ATOM 731 C CA . ASP A 1 91 ? -14.152 -6.416 12.385 1.00 96.06 91 ASP A CA 1
ATOM 732 C C . ASP A 1 91 ? -15.088 -7.541 12.829 1.00 96.06 91 ASP A C 1
ATOM 734 O O . ASP A 1 91 ? -16.130 -7.298 13.441 1.00 96.06 91 ASP A O 1
ATOM 738 N N . ARG A 1 92 ? -14.693 -8.793 12.570 1.00 97.06 92 ARG A N 1
ATOM 739 C CA . ARG A 1 92 ? -15.448 -9.974 13.006 1.00 97.06 92 ARG A CA 1
ATOM 740 C C . ARG A 1 92 ? -15.539 -10.052 14.528 1.00 97.06 92 ARG A C 1
ATOM 742 O O . ARG A 1 92 ? -16.625 -10.280 15.048 1.00 97.06 92 ARG A O 1
ATOM 749 N N . ALA A 1 93 ? -14.430 -9.834 15.233 1.00 97.12 93 ALA A N 1
ATOM 750 C CA . ALA A 1 93 ? -14.393 -9.865 16.692 1.00 97.12 93 ALA A CA 1
ATOM 751 C C . ALA A 1 93 ? -15.234 -8.738 17.311 1.00 97.12 93 ALA A C 1
ATOM 753 O O . ALA A 1 93 ? -16.024 -8.998 18.213 1.00 97.12 93 ALA A O 1
ATOM 754 N N . ALA A 1 94 ? -15.142 -7.512 16.790 1.00 96.88 94 ALA A N 1
ATOM 755 C CA . ALA A 1 94 ? -15.968 -6.392 17.232 1.00 96.88 94 ALA A CA 1
ATOM 756 C C . ALA A 1 94 ? -17.462 -6.672 17.009 1.00 96.88 94 ALA A C 1
ATOM 758 O O . ALA A 1 94 ? -18.267 -6.468 17.914 1.00 96.88 94 ALA A O 1
ATOM 759 N N . THR A 1 95 ? -17.826 -7.208 15.841 1.00 96.44 95 THR A N 1
ATOM 760 C CA . THR A 1 95 ? -19.215 -7.579 15.523 1.00 96.44 95 THR A CA 1
ATOM 761 C C . THR A 1 95 ? -19.733 -8.671 16.461 1.00 96.44 95 THR A C 1
ATOM 763 O O . THR A 1 95 ? -20.841 -8.560 16.982 1.00 96.44 95 THR A O 1
ATOM 766 N N . ALA A 1 96 ? -18.925 -9.701 16.729 1.00 96.25 96 ALA A N 1
ATOM 767 C CA . ALA A 1 96 ? -19.280 -10.773 17.656 1.00 96.25 96 ALA A CA 1
ATOM 768 C C . ALA A 1 96 ? -19.459 -10.259 19.094 1.00 96.25 96 ALA A C 1
ATOM 770 O O . ALA A 1 96 ? -20.407 -10.658 19.765 1.00 96.25 96 ALA A O 1
ATOM 771 N N . LEU A 1 97 ? -18.602 -9.338 19.549 1.00 96.19 97 LEU A N 1
ATOM 772 C CA . LEU A 1 97 ? -18.726 -8.696 20.860 1.00 96.19 97 LEU A CA 1
ATOM 773 C C . LEU A 1 97 ? -20.002 -7.857 20.969 1.00 96.19 97 LEU A C 1
ATOM 775 O O . LEU A 1 97 ? -20.710 -7.964 21.965 1.00 96.19 97 LEU A O 1
ATOM 779 N N . ILE A 1 98 ? -20.328 -7.069 19.941 1.00 95.19 98 ILE A N 1
ATOM 780 C CA . ILE A 1 98 ? -21.567 -6.275 19.895 1.00 95.19 98 ILE A CA 1
ATOM 781 C C . ILE A 1 98 ? -22.791 -7.193 19.946 1.00 95.19 98 ILE A C 1
ATOM 783 O O . ILE A 1 98 ? -23.709 -6.961 20.730 1.00 95.19 98 ILE A O 1
ATOM 787 N N . HIS A 1 99 ? -22.793 -8.267 19.154 1.00 94.88 99 HIS A N 1
ATOM 788 C CA . HIS A 1 99 ? -23.890 -9.227 19.170 1.00 94.88 99 HIS A CA 1
ATOM 789 C C . HIS A 1 99 ? -23.990 -9.941 20.529 1.00 94.88 99 HIS A C 1
ATOM 791 O O . HIS A 1 99 ? -25.091 -10.109 21.057 1.00 94.88 99 HIS A O 1
ATOM 797 N N . GLY A 1 100 ? -22.867 -10.356 21.117 1.00 93.25 100 GLY A N 1
ATOM 798 C CA . GLY A 1 100 ? -22.830 -11.020 22.422 1.00 93.25 100 GLY A CA 1
ATOM 799 C C . GLY A 1 100 ? -23.291 -10.118 23.568 1.00 93.25 100 GLY A C 1
ATOM 800 O O . GLY A 1 100 ? -23.993 -10.584 24.462 1.00 93.25 100 GLY A O 1
ATOM 801 N N . ALA A 1 101 ? -22.983 -8.820 23.504 1.00 94.25 101 ALA A N 1
ATOM 802 C CA . ALA A 1 101 ? -23.370 -7.834 24.511 1.00 94.25 101 ALA A CA 1
ATOM 803 C C . ALA A 1 101 ? -24.892 -7.760 24.723 1.00 94.25 101 ALA A C 1
ATOM 805 O O . ALA A 1 101 ? -25.336 -7.564 25.847 1.00 94.25 101 ALA A O 1
ATOM 806 N N . SER A 1 102 ? -25.694 -7.993 23.676 1.00 90.75 102 SER A N 1
ATOM 807 C CA . SER A 1 102 ? -27.164 -8.014 23.781 1.00 90.75 102 SER A CA 1
ATOM 808 C C . SER A 1 102 ? -27.726 -9.157 24.640 1.00 90.75 102 SER A C 1
ATOM 810 O O . SER A 1 102 ? -28.881 -9.103 25.048 1.00 90.75 102 SER A O 1
ATOM 812 N N . ARG A 1 103 ? -26.923 -10.196 24.908 1.00 92.31 103 ARG A N 1
ATOM 813 C CA . ARG A 1 103 ? -27.316 -11.400 25.661 1.00 92.31 103 ARG A CA 1
ATOM 814 C C . ARG A 1 103 ? -26.698 -11.464 27.062 1.00 92.31 103 ARG A C 1
ATOM 816 O O . ARG A 1 103 ? -27.003 -12.383 27.813 1.00 92.31 103 ARG A O 1
ATOM 823 N N . GLY A 1 104 ? -25.783 -10.549 27.382 1.00 89.56 104 GLY A N 1
ATOM 824 C CA . GLY A 1 104 ? -25.052 -10.522 28.647 1.00 89.56 104 GLY A CA 1
ATOM 825 C C . GLY A 1 104 ? -25.709 -9.634 29.704 1.00 89.56 104 GLY A C 1
ATOM 826 O O . GLY A 1 104 ? -26.665 -8.910 29.438 1.00 89.56 104 GLY A O 1
ATOM 827 N N . SER A 1 105 ? -25.152 -9.651 30.917 1.00 91.94 105 SER A N 1
ATOM 828 C CA . SER A 1 105 ? -25.490 -8.663 31.947 1.00 91.94 105 SER A CA 1
ATOM 829 C C . SER A 1 105 ? -25.049 -7.255 31.526 1.00 91.94 105 SER A C 1
ATOM 831 O O . SER A 1 105 ? -24.119 -7.107 30.734 1.00 91.94 105 SER A O 1
ATOM 833 N N . SER A 1 106 ? -25.657 -6.210 32.098 1.00 91.12 106 SER A N 1
ATOM 834 C CA . SER A 1 106 ? -25.326 -4.809 31.774 1.00 91.12 106 SER A CA 1
ATOM 835 C C . SER A 1 106 ? -23.820 -4.500 31.889 1.00 91.12 106 SER A C 1
ATOM 837 O O . SER A 1 106 ? -23.223 -3.939 30.969 1.00 91.12 106 SER A O 1
ATOM 839 N N . ALA A 1 107 ? -23.163 -4.956 32.964 1.00 91.69 107 ALA A N 1
ATOM 840 C CA . ALA A 1 107 ? -21.721 -4.769 33.155 1.00 91.69 107 ALA A CA 1
ATOM 841 C C . ALA A 1 107 ? -20.877 -5.512 32.099 1.00 91.69 107 ALA A C 1
ATOM 843 O O . ALA A 1 107 ? -19.920 -4.960 31.554 1.00 91.69 107 ALA A O 1
ATOM 844 N N . SER A 1 108 ? -21.250 -6.753 31.766 1.00 93.31 108 SER A N 1
ATOM 845 C CA . SER A 1 108 ? -20.582 -7.534 30.718 1.00 93.31 108 SER A CA 1
ATOM 846 C C . SER A 1 108 ? -20.757 -6.890 29.336 1.00 93.31 108 SER A C 1
ATOM 848 O O . SER A 1 108 ? -19.792 -6.774 28.578 1.00 93.31 108 SER A O 1
ATOM 850 N N . ALA A 1 109 ? -21.960 -6.393 29.040 1.00 94.56 109 ALA A N 1
ATOM 851 C CA . ALA A 1 109 ? -22.285 -5.703 27.799 1.00 94.56 109 ALA A CA 1
ATOM 852 C C . ALA A 1 109 ? -21.467 -4.414 27.628 1.00 94.56 109 ALA A C 1
ATOM 854 O O . ALA A 1 109 ? -20.909 -4.178 26.555 1.00 94.56 109 ALA A O 1
ATOM 855 N N . ALA A 1 110 ? -21.335 -3.608 28.686 1.00 95.25 110 ALA A N 1
ATOM 856 C CA . ALA A 1 110 ? -20.526 -2.391 28.666 1.00 95.25 110 ALA A CA 1
ATOM 857 C C . ALA A 1 110 ? -19.052 -2.685 28.334 1.00 95.25 110 ALA A C 1
ATOM 859 O O . ALA A 1 110 ? -18.476 -2.034 27.457 1.00 95.25 110 ALA A O 1
ATOM 860 N N . ASN A 1 111 ? -18.471 -3.712 28.965 1.00 95.75 111 ASN A N 1
ATOM 861 C CA . ASN A 1 111 ? -17.103 -4.151 28.686 1.00 95.75 111 ASN A CA 1
ATOM 862 C C . ASN A 1 111 ? -16.948 -4.638 27.239 1.00 95.75 111 ASN A C 1
ATOM 864 O O . ASN A 1 111 ? -16.036 -4.203 26.537 1.00 95.75 111 ASN A O 1
ATOM 868 N N . ALA A 1 112 ? -17.871 -5.474 26.755 1.00 95.38 112 ALA A N 1
ATOM 869 C CA . ALA A 1 112 ? -17.853 -5.974 25.381 1.00 95.38 112 ALA A CA 1
ATOM 870 C C . ALA A 1 112 ? -17.929 -4.837 24.346 1.00 95.38 112 ALA A C 1
ATOM 872 O O . ALA A 1 112 ? -17.174 -4.835 23.371 1.00 95.38 112 ALA A O 1
ATOM 873 N N . LEU A 1 113 ? -18.783 -3.834 24.572 1.00 96.56 113 LEU A N 1
ATOM 874 C CA . LEU A 1 113 ? -18.892 -2.658 23.705 1.00 96.56 113 LEU A CA 1
ATOM 875 C C . LEU A 1 113 ? -17.636 -1.779 23.753 1.00 96.56 113 LEU A C 1
ATOM 877 O O . LEU A 1 113 ? -17.210 -1.271 22.713 1.00 96.56 113 LEU A O 1
ATOM 881 N N . ALA A 1 114 ? -17.013 -1.609 24.922 1.00 96.75 114 ALA A N 1
ATOM 882 C CA . ALA A 1 114 ? -15.747 -0.888 25.045 1.00 96.75 114 ALA A CA 1
ATOM 883 C C . ALA A 1 114 ? -14.626 -1.585 24.253 1.00 96.75 114 ALA A C 1
ATOM 885 O O . ALA A 1 114 ? -13.926 -0.939 23.467 1.00 96.75 114 ALA A O 1
ATOM 886 N N . THR A 1 115 ? -14.511 -2.910 24.372 1.00 96.94 115 THR A N 1
ATOM 887 C CA . THR A 1 115 ? -13.550 -3.705 23.597 1.00 96.94 115 THR A CA 1
ATOM 888 C C . THR A 1 115 ? -13.849 -3.656 22.097 1.00 96.94 115 THR A C 1
ATOM 890 O O . THR A 1 115 ? -12.931 -3.468 21.298 1.00 96.94 115 THR A O 1
ATOM 893 N N . ALA A 1 116 ? -15.119 -3.750 21.688 1.00 96.88 116 ALA A N 1
ATOM 894 C CA . ALA A 1 116 ? -15.510 -3.647 20.282 1.00 96.88 116 ALA A CA 1
ATOM 895 C C . ALA A 1 116 ? -15.103 -2.296 19.674 1.00 96.88 116 ALA A C 1
ATOM 897 O O . ALA A 1 116 ? -14.509 -2.256 18.596 1.00 96.88 116 ALA A O 1
ATOM 898 N N . ARG A 1 117 ? -15.340 -1.189 20.390 1.00 97.00 117 ARG A N 1
ATOM 899 C CA . ARG A 1 117 ? -14.886 0.149 19.975 1.00 97.00 117 ARG A CA 1
ATOM 900 C C . ARG A 1 117 ? -13.369 0.211 19.831 1.00 97.00 117 ARG A C 1
ATOM 902 O O . ARG A 1 117 ? -12.880 0.742 18.839 1.00 97.00 117 ARG A O 1
ATOM 909 N N . HIS A 1 118 ? -12.621 -0.354 20.780 1.00 97.50 118 HIS A N 1
ATOM 910 C CA . HIS A 1 118 ? -11.161 -0.390 20.702 1.00 97.50 118 HIS A CA 1
ATOM 911 C C . HIS A 1 118 ? -10.668 -1.128 19.446 1.00 97.50 118 HIS A C 1
ATOM 913 O O . HIS A 1 118 ? -9.818 -0.611 18.720 1.00 97.50 118 HIS A O 1
ATOM 919 N N . LEU A 1 119 ? -11.247 -2.293 19.138 1.00 96.88 119 LEU A N 1
ATOM 920 C CA . LEU A 1 119 ? -10.912 -3.062 17.935 1.00 96.88 119 LEU A CA 1
ATOM 921 C C . LEU A 1 119 ? -11.200 -2.287 16.643 1.00 96.88 119 LEU A C 1
ATOM 923 O O . LEU A 1 119 ? -10.375 -2.303 15.727 1.00 96.88 119 LEU A O 1
ATOM 927 N N . LEU A 1 120 ? -12.329 -1.578 16.576 1.00 95.56 120 LEU A N 1
ATOM 928 C CA . LEU A 1 120 ? -12.664 -0.722 15.435 1.00 95.56 120 LEU A CA 1
ATOM 929 C C . LEU A 1 120 ? -11.671 0.443 15.297 1.00 95.56 120 LEU A C 1
ATOM 931 O O . LEU A 1 120 ? -11.177 0.705 14.202 1.00 95.56 120 LEU A O 1
ATOM 935 N N . THR A 1 121 ? -11.276 1.082 16.400 1.00 95.81 121 THR A N 1
ATOM 936 C CA . THR A 1 121 ? -10.246 2.135 16.390 1.00 95.81 121 THR A CA 1
ATOM 937 C C . THR A 1 121 ? -8.900 1.618 15.872 1.00 95.81 121 THR A C 1
ATOM 939 O O . THR A 1 121 ? -8.261 2.271 15.041 1.00 95.81 121 THR A O 1
ATOM 942 N N . LEU A 1 122 ? -8.471 0.423 16.294 1.00 93.69 122 LEU A N 1
ATOM 943 C CA . LEU A 1 122 ? -7.262 -0.221 15.764 1.00 93.69 122 LEU A CA 1
ATOM 944 C C . LEU A 1 122 ? -7.385 -0.504 14.256 1.00 93.69 122 LEU A C 1
ATOM 946 O O . LEU A 1 122 ? -6.451 -0.262 13.481 1.00 93.69 122 LEU A O 1
ATOM 950 N N . GLN A 1 123 ? -8.548 -0.976 13.807 1.00 93.81 123 GLN A N 1
ATOM 951 C CA . GLN A 1 123 ? -8.835 -1.225 12.394 1.00 93.81 123 GLN A CA 1
ATOM 952 C C . GLN A 1 123 ? -8.784 0.073 11.561 1.00 93.81 123 GLN A C 1
ATOM 954 O O . GLN A 1 123 ? -8.241 0.091 10.449 1.00 93.81 123 GLN A O 1
ATOM 959 N N . GLU A 1 124 ? -9.254 1.193 12.101 1.00 93.75 124 GLU A N 1
ATOM 960 C CA . GLU A 1 124 ? -9.132 2.494 11.449 1.00 93.75 124 GLU A CA 1
ATOM 961 C C . GLU A 1 124 ? -7.696 3.025 11.417 1.00 93.75 124 GLU A C 1
ATOM 963 O O . GLU A 1 124 ? -7.254 3.544 10.383 1.00 93.75 124 GLU A O 1
ATOM 968 N N . ALA A 1 125 ? -6.955 2.883 12.517 1.00 92.50 125 ALA A N 1
ATOM 969 C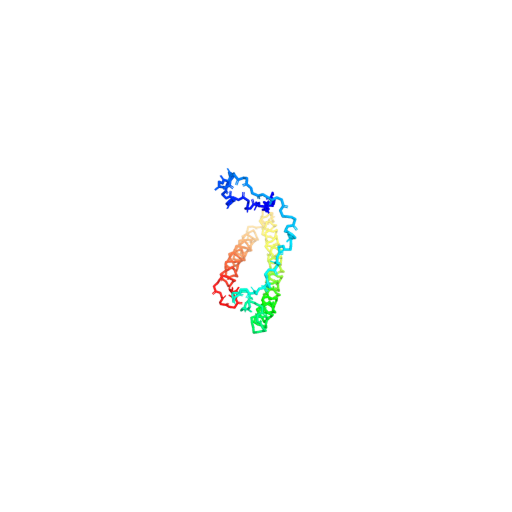 CA . ALA A 1 125 ? -5.556 3.290 12.607 1.00 92.50 125 ALA A CA 1
ATOM 970 C C . ALA A 1 125 ? -4.700 2.540 11.574 1.00 92.50 125 ALA A C 1
ATOM 972 O O . ALA A 1 125 ? -3.945 3.155 10.815 1.00 92.50 125 ALA A O 1
ATOM 973 N N . THR A 1 126 ? -4.891 1.222 11.453 1.00 92.44 126 THR A N 1
ATOM 974 C CA . THR A 1 126 ? -4.200 0.405 10.442 1.00 92.44 126 THR A CA 1
ATOM 975 C C . THR A 1 126 ? -4.571 0.814 9.013 1.00 92.44 126 THR A C 1
ATOM 977 O O . THR A 1 126 ? -3.687 0.903 8.156 1.00 92.44 126 THR A O 1
ATOM 980 N N . ARG A 1 127 ? -5.842 1.152 8.739 1.00 91.56 127 ARG A N 1
ATOM 981 C CA . ARG A 1 127 ? -6.281 1.698 7.439 1.00 91.56 127 ARG A CA 1
ATOM 982 C C . ARG A 1 127 ? -5.573 3.015 7.105 1.00 91.56 127 ARG A C 1
ATOM 984 O O . ARG A 1 127 ? -5.080 3.172 5.984 1.00 91.56 127 ARG A O 1
ATOM 991 N N . LYS A 1 128 ? -5.506 3.957 8.053 1.00 92.56 128 LYS A N 1
ATOM 992 C CA . LYS A 1 128 ? -4.819 5.249 7.865 1.00 92.56 128 LYS A CA 1
ATOM 993 C C . LYS A 1 128 ? -3.324 5.042 7.605 1.00 92.56 128 LYS A C 1
ATOM 995 O O . LYS A 1 128 ? -2.807 5.583 6.628 1.00 92.56 128 LYS A O 1
ATOM 1000 N N . ALA A 1 129 ? -2.673 4.180 8.388 1.00 90.25 129 ALA A N 1
ATOM 1001 C CA . ALA A 1 129 ? -1.264 3.827 8.216 1.00 90.25 129 ALA A CA 1
ATOM 1002 C C . ALA A 1 129 ? -0.970 3.172 6.853 1.00 90.25 129 ALA A C 1
ATOM 1004 O O . ALA A 1 129 ? 0.062 3.426 6.242 1.00 90.25 129 ALA A O 1
ATOM 1005 N N . MET A 1 130 ? -1.877 2.342 6.325 1.00 88.75 130 MET A N 1
ATOM 1006 C CA . MET A 1 130 ? -1.724 1.781 4.976 1.00 88.75 130 MET A CA 1
ATOM 1007 C C . MET A 1 130 ? -1.828 2.846 3.878 1.00 88.75 130 MET A C 1
ATOM 1009 O O . MET A 1 130 ? -1.097 2.797 2.886 1.00 88.75 130 MET A O 1
ATOM 1013 N N . LYS A 1 131 ? -2.749 3.805 4.029 1.00 90.75 131 LYS A N 1
ATOM 1014 C CA . LYS A 1 131 ?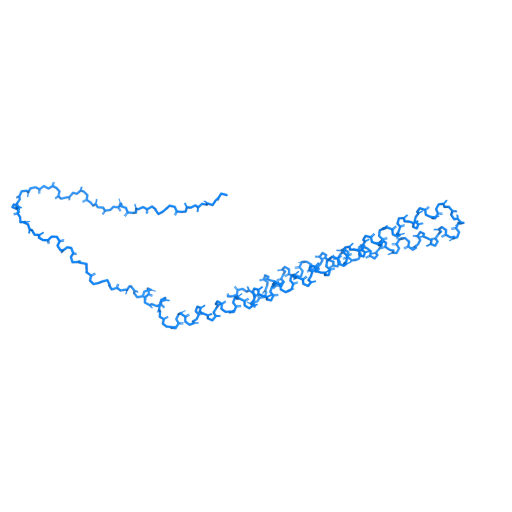 -2.931 4.888 3.054 1.00 90.75 131 LYS A CA 1
ATOM 1015 C C . LYS A 1 131 ? -1.708 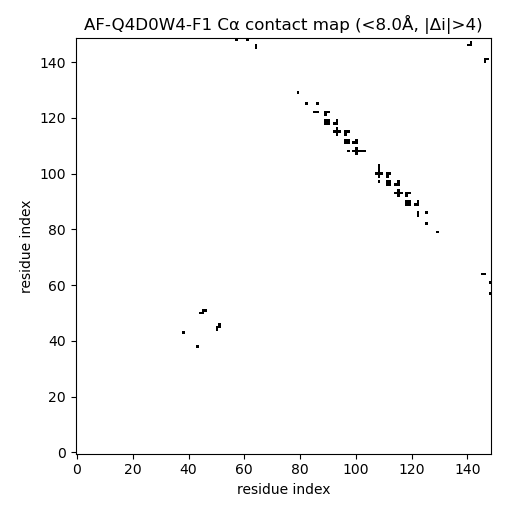5.807 3.016 1.00 90.75 131 LYS A C 1
ATOM 1017 O O . LYS A 1 131 ? -1.252 6.142 1.920 1.00 90.75 131 LYS A O 1
ATOM 1022 N N . SER A 1 132 ? -1.168 6.181 4.179 1.00 90.75 132 SER A N 1
ATOM 1023 C CA . SER A 1 132 ? 0.049 6.996 4.263 1.00 90.75 132 SER A CA 1
ATOM 1024 C C . SER A 1 132 ? 1.258 6.259 3.684 1.00 90.75 132 SER A C 1
ATOM 1026 O O . SER A 1 132 ? 1.977 6.835 2.868 1.00 90.75 132 SER A O 1
ATOM 1028 N N . GLU A 1 133 ? 1.419 4.967 3.985 1.00 89.81 133 GLU A N 1
ATOM 1029 C CA . GLU A 1 133 ? 2.519 4.153 3.454 1.00 89.81 133 GLU A CA 1
ATOM 1030 C C . GLU A 1 133 ? 2.493 4.061 1.922 1.00 89.81 133 GLU A C 1
ATOM 1032 O O . GLU A 1 133 ? 3.507 4.260 1.250 1.00 89.81 133 GLU A O 1
ATOM 1037 N N . LYS A 1 134 ? 1.309 3.833 1.335 1.00 89.62 134 LYS A N 1
ATOM 1038 C CA . LYS A 1 134 ? 1.133 3.824 -0.125 1.00 89.62 134 LYS A CA 1
ATOM 1039 C C . LYS A 1 134 ? 1.577 5.145 -0.757 1.00 89.62 134 LYS A C 1
ATOM 1041 O O . LYS A 1 134 ? 2.224 5.127 -1.805 1.00 89.62 134 LYS A O 1
ATOM 1046 N N . SER A 1 135 ? 1.219 6.273 -0.144 1.00 90.06 135 SER A N 1
ATOM 1047 C CA . SER A 1 135 ? 1.623 7.601 -0.616 1.00 90.06 135 SER A CA 1
ATOM 1048 C C . SER A 1 135 ? 3.141 7.783 -0.532 1.00 90.06 135 SER A C 1
ATOM 1050 O O . SER A 1 135 ? 3.778 8.129 -1.527 1.00 90.06 135 SER A O 1
ATOM 1052 N N . ARG A 1 136 ? 3.737 7.437 0.617 1.00 89.12 136 ARG A N 1
ATOM 1053 C CA . ARG A 1 136 ? 5.181 7.530 0.868 1.00 89.12 136 ARG A CA 1
ATOM 1054 C C . ARG A 1 136 ? 6.003 6.739 -0.150 1.00 89.12 136 ARG A C 1
ATOM 1056 O O . ARG A 1 136 ? 6.977 7.263 -0.681 1.00 89.12 136 ARG A O 1
ATOM 1063 N N . ARG A 1 137 ? 5.591 5.515 -0.497 1.00 87.88 137 ARG A N 1
ATOM 1064 C CA . ARG A 1 137 ? 6.288 4.708 -1.517 1.00 87.88 137 ARG A CA 1
ATOM 1065 C C . ARG A 1 137 ? 6.174 5.291 -2.920 1.00 87.88 137 ARG A C 1
ATOM 1067 O O . ARG A 1 137 ? 7.158 5.326 -3.652 1.00 87.88 137 ARG A O 1
ATOM 1074 N N . LYS A 1 138 ? 4.991 5.780 -3.307 1.00 87.88 138 LYS A N 1
ATOM 1075 C CA . LYS A 1 138 ? 4.840 6.481 -4.592 1.00 87.88 138 LYS A CA 1
ATOM 1076 C C . LYS A 1 138 ? 5.759 7.698 -4.655 1.00 87.88 138 LYS A C 1
ATOM 1078 O O . LYS A 1 138 ? 6.455 7.864 -5.651 1.00 87.88 138 LYS A O 1
ATOM 1083 N N . ALA A 1 139 ? 5.804 8.488 -3.582 1.00 88.12 139 ALA A N 1
ATOM 1084 C CA . ALA A 1 139 ? 6.707 9.625 -3.476 1.00 88.12 139 ALA A CA 1
ATOM 1085 C C . ALA A 1 139 ? 8.172 9.183 -3.581 1.00 88.12 139 ALA A C 1
ATOM 1087 O O . ALA A 1 139 ? 8.902 9.770 -4.365 1.00 88.12 139 ALA A O 1
ATOM 1088 N N . MET A 1 140 ? 8.576 8.105 -2.901 1.00 86.38 140 MET A N 1
ATOM 1089 C CA . MET A 1 140 ? 9.932 7.551 -2.972 1.00 86.38 140 MET A CA 1
ATOM 1090 C C . MET A 1 140 ? 10.366 7.248 -4.411 1.00 86.38 140 MET A C 1
ATOM 1092 O O . MET A 1 140 ? 11.465 7.641 -4.790 1.00 86.38 140 MET A O 1
ATOM 1096 N N . PHE A 1 141 ? 9.515 6.591 -5.209 1.00 85.81 141 PHE A N 1
ATOM 1097 C CA . PHE A 1 141 ? 9.824 6.255 -6.607 1.00 85.81 141 PHE A CA 1
ATOM 1098 C C . PHE A 1 141 ? 9.820 7.462 -7.547 1.00 85.81 141 PHE A C 1
ATOM 1100 O O . PHE A 1 141 ? 10.454 7.411 -8.596 1.00 85.81 141 PHE A O 1
ATOM 1107 N N . VAL A 1 142 ? 9.101 8.530 -7.199 1.00 84.75 142 VAL A N 1
ATOM 1108 C CA . VAL A 1 142 ? 9.071 9.756 -8.000 1.00 84.75 142 VAL A CA 1
ATOM 1109 C C . VAL A 1 142 ? 10.229 10.673 -7.620 1.00 84.75 142 VAL A C 1
ATOM 1111 O O . VAL A 1 142 ? 10.916 11.159 -8.503 1.00 84.75 142 VAL A O 1
ATOM 1114 N N . SER A 1 143 ? 10.478 10.928 -6.337 1.00 77.94 143 SER A N 1
ATOM 1115 C CA . SER A 1 143 ? 11.415 11.966 -5.889 1.00 77.94 143 SER A CA 1
ATOM 1116 C C . SER A 1 143 ? 12.877 11.526 -5.878 1.00 77.94 143 SER A C 1
ATOM 1118 O O . SER A 1 143 ? 13.759 12.360 -6.082 1.00 77.94 143 SER A O 1
ATOM 1120 N N . GLY A 1 144 ? 13.165 10.241 -5.656 1.00 72.81 144 GLY A N 1
ATOM 1121 C CA . GLY A 1 144 ? 14.542 9.787 -5.489 1.00 72.81 144 GLY A CA 1
ATOM 1122 C C . GLY A 1 144 ? 15.334 9.841 -6.795 1.00 72.81 144 GLY A C 1
ATOM 1123 O O . GLY A 1 144 ? 14.971 9.180 -7.765 1.00 72.81 144 GLY A O 1
ATOM 1124 N N . LYS A 1 145 ? 16.474 10.548 -6.795 1.00 73.94 145 LYS A N 1
ATOM 1125 C CA . LYS A 1 145 ? 17.438 10.545 -7.916 1.00 73.94 145 LYS A CA 1
ATOM 1126 C C . LYS A 1 145 ? 17.818 9.120 -8.338 1.00 73.94 145 LYS A C 1
ATOM 1128 O O . LYS A 1 145 ? 17.885 8.836 -9.527 1.00 73.94 145 LYS A O 1
ATOM 1133 N N . LYS A 1 146 ? 17.931 8.207 -7.364 1.00 74.31 146 LYS A N 1
ATOM 1134 C CA . LYS A 1 146 ? 18.187 6.772 -7.575 1.00 74.31 146 LYS A CA 1
ATOM 1135 C C . LYS A 1 146 ? 17.146 6.037 -8.431 1.00 74.31 146 LYS A C 1
ATOM 1137 O O . LYS A 1 146 ? 17.391 4.906 -8.814 1.00 74.31 146 LYS A O 1
ATOM 1142 N N . TRP A 1 147 ? 15.984 6.636 -8.690 1.00 76.25 147 TRP A N 1
ATOM 1143 C CA . TRP A 1 147 ? 14.917 6.037 -9.497 1.00 76.25 147 TRP A CA 1
ATOM 1144 C C . TRP A 1 147 ? 14.740 6.706 -10.861 1.00 76.25 147 TRP A C 1
ATOM 1146 O O . TRP A 1 147 ? 14.031 6.152 -11.697 1.00 76.25 147 TRP A O 1
ATOM 1156 N N . ARG A 1 148 ? 15.320 7.897 -11.084 1.00 68.62 148 ARG A N 1
ATOM 1157 C CA . ARG A 1 148 ? 15.072 8.679 -12.307 1.00 68.62 148 ARG A CA 1
ATOM 1158 C C . ARG A 1 148 ? 15.954 8.270 -13.487 1.00 68.62 148 ARG A C 1
ATOM 1160 O O . ARG A 1 148 ? 15.437 8.295 -14.597 1.00 68.62 148 ARG A O 1
ATOM 1167 N N . GLY A 1 149 ? 17.177 7.802 -13.226 1.00 60.09 149 GLY A N 1
ATOM 1168 C CA . GLY A 1 149 ? 18.111 7.320 -14.253 1.00 60.09 149 GLY A CA 1
ATOM 1169 C C . GLY A 1 149 ? 18.617 8.377 -15.215 1.00 60.09 149 GLY A C 1
ATOM 1170 O O . GLY A 1 149 ? 17.964 9.432 -15.354 1.00 60.09 149 GLY A O 1
#

Nearest PDB structures (foldseek):
  7o3x-assembly1_D  TM=7.644E-01  e=4.659E+00  Synechocystis sp. PCC 6803 substr. Kazusa
  7o3x-assembly1_E  TM=6.372E-01  e=3.291E+00  Synechocystis sp. PCC 6803 substr. Kazusa
  7o3y-assembly1_F  TM=7.241E-01  e=5.231E+00  Synechocystis sp. PCC 6803 substr. Kazusa
  7o3y-assembly1_E  TM=5.416E-01  e=3.695E+00  Synechocystis sp. PCC 6803 substr. Kazusa

Organism: Trypanosoma cruzi (strain CL Brener) (NCBI:txid353153)

Solvent-accessible surface area (backbone atoms only — not comparable to full-atom values): 8911 Å² total; per-residue (Å²): 135,85,85,75,81,71,84,77,81,89,83,80,80,81,82,90,76,82,88,76,80,90,77,78,94,68,89,69,72,82,71,70,71,76,66,78,85,71,75,50,70,72,56,49,54,61,68,28,71,65,45,47,51,51,50,52,52,52,53,52,52,50,50,54,47,50,51,53,52,48,50,58,48,51,57,47,51,52,54,51,49,54,52,53,52,50,3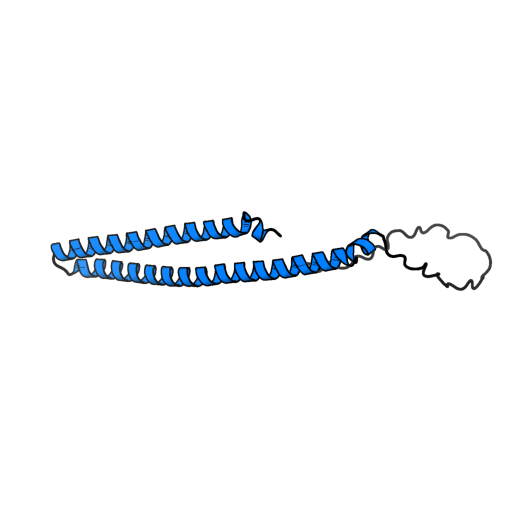6,54,51,32,52,52,51,21,51,51,28,50,60,48,25,78,76,49,55,74,71,57,18,53,52,29,44,53,51,20,52,52,33,50,51,51,39,50,51,53,52,52,54,51,54,52,49,54,50,52,53,55,47,50,58,67,71,35,72,87,59,67,121

Secondary structure (DSSP, 8-state):
----------------------------------------HHHHHHTSHHHHHHHHHHHHHHHHHHHHHHHHHHHHHHHHHHHHHHHHHHHHHHHHHHHHHTTS-HHHHHHHHHHHHHHHHHHHHHHHHHHHHHHHHHHHHHH-HHHH-

Mean predicted aligned error: 16.54 Å

pLDDT: mean 79.24, std 20.46, range [34.44, 97.5]

Sequence (149 aa):
MLRRWLLMPLTAGLPATLLSSSGSISRGSCVRCVGSWQQSAKQSRRFSKEAMMEGRKRHHWQKEVAALRQHINEEHGLQQRQRAQLRQRCDRAATALIHGASRGSSASAANALATARHLLTLQEATRKAMKSEKSRRKAMFVSGKKWRG

Foldseek 3Di:
DDPDPDPDDPPDDDDPPPPDDDDDDDPPPPCVPPPPPDDPPVRCVCPPPVVVVVVVVVVVLLVVLVVVLVVVVVVLVVVVVVLVVLLVVLQVQLVVLCVVLVVDDVVSSVVSNVSSVVSVVVSVVSVVVNVVVVVVSVCCCVPDPSNPD